Protein AF-A0A919PTC3-F1 (afdb_monomer)

Mean predicted aligned error: 7.3 Å

Sequence (74 aa):
MITRVRPVGVLVGYAVEAVDGPVGTIHRGTYDRGRLVVLSRNEVEVTLPVDAIQRIDHRGRTVYLGVSRESVAG

Solvent-accessible surface area (backbone atoms only — not comparable to full-atom values): 4256 Å² total; per-residue (Å²): 135,83,80,76,80,69,66,49,79,74,49,46,72,18,37,32,33,25,74,80,40,81,67,38,38,25,70,47,51,48,81,52,98,69,28,37,39,26,32,26,87,84,73,44,78,30,55,40,51,54,87,40,55,69,47,76,39,81,87,80,34,33,38,33,32,76,43,45,54,72,73,37,72,106

Organism: NCBI:txid685454

pLDDT: mean 74.5, std 14.0, range [34.75, 90.5]

Nearest PDB structures (foldseek):
  5n76-assembly3_F  TM=5.627E-01  e=3.191E-02  Rhodospirillum rubrum
  3a1p-assembly2_C  TM=6.861E-01  e=1.620E-01  Thermus thermophilus HB8
  5n76-assembly2_C  TM=5.154E-01  e=4.416E-02  Rhodospirillum rubrum
  6y8w-assembly1_B  TM=5.502E-01  e=6.112E-02  Rhodospirillum rubrum
  3rrm-assembly1_C  TM=7.329E-01  e=3.666E+00  Saccharomyces cerevisiae

Structure (mmCIF, N/CA/C/O backbone):
data_AF-A0A919PTC3-F1
#
_entry.id   AF-A0A919PTC3-F1
#
loop_
_atom_site.group_PDB
_atom_site.id
_atom_site.type_symbol
_atom_site.label_atom_id
_atom_site.label_alt_id
_atom_site.label_comp_id
_atom_site.label_asym_id
_atom_site.label_entity_id
_atom_site.label_seq_id
_atom_site.pdbx_PDB_ins_code
_atom_site.Cartn_x
_atom_site.Cartn_y
_atom_site.Cartn_z
_atom_site.occupancy
_atom_site.B_iso_or_equiv
_atom_site.auth_seq_id
_atom_site.auth_comp_id
_atom_site.auth_asym_id
_atom_site.auth_atom_id
_atom_site.pdbx_PDB_model_num
ATOM 1 N N . MET A 1 1 ? -11.861 -11.069 -18.091 1.00 34.75 1 MET A N 1
ATOM 2 C CA . MET A 1 1 ? -11.256 -9.748 -18.367 1.00 34.75 1 MET A CA 1
ATOM 3 C C . MET A 1 1 ? -10.119 -9.572 -17.367 1.00 34.75 1 MET A C 1
ATOM 5 O O . MET A 1 1 ? -10.396 -9.382 -16.195 1.00 34.75 1 MET A O 1
ATOM 9 N N . ILE A 1 2 ? -8.866 -9.808 -17.771 1.00 35.28 2 ILE A N 1
ATOM 10 C CA . ILE A 1 2 ? -7.718 -9.797 -16.847 1.00 35.28 2 ILE A CA 1
ATOM 11 C C . ILE A 1 2 ? -7.182 -8.366 -16.808 1.00 35.28 2 ILE A C 1
ATOM 13 O O . ILE A 1 2 ? -6.623 -7.883 -17.793 1.00 35.28 2 ILE A O 1
ATOM 17 N N . THR A 1 3 ? -7.409 -7.663 -15.700 1.00 38.88 3 THR A N 1
ATOM 18 C CA . THR A 1 3 ? -6.863 -6.323 -15.468 1.00 38.88 3 THR A CA 1
ATOM 19 C C . THR A 1 3 ? -5.340 -6.419 -15.471 1.00 38.88 3 THR A C 1
ATOM 21 O O . THR A 1 3 ? -4.751 -7.021 -14.578 1.00 38.88 3 THR A O 1
ATOM 24 N N . ARG A 1 4 ? -4.691 -5.857 -16.500 1.00 47.22 4 ARG A N 1
ATOM 25 C CA . ARG A 1 4 ? -3.229 -5.711 -16.552 1.00 47.22 4 ARG A CA 1
ATOM 26 C C . ARG A 1 4 ? -2.786 -4.927 -15.320 1.00 47.22 4 ARG A C 1
ATOM 28 O O . ARG A 1 4 ? -3.020 -3.721 -15.250 1.00 47.22 4 ARG A O 1
ATOM 35 N N . VAL A 1 5 ? -2.144 -5.608 -14.374 1.00 49.31 5 VAL A N 1
ATOM 36 C CA . VAL A 1 5 ? -1.441 -4.971 -13.259 1.00 49.31 5 VAL A CA 1
ATOM 37 C C . VAL A 1 5 ? -0.381 -4.065 -13.886 1.00 49.31 5 VAL A C 1
ATOM 39 O O . VAL A 1 5 ? 0.538 -4.537 -14.556 1.00 49.31 5 VAL A O 1
ATOM 42 N N . ARG A 1 6 ? -0.582 -2.746 -13.803 1.00 54.16 6 ARG A N 1
ATOM 43 C CA . ARG A 1 6 ? 0.356 -1.771 -14.371 1.00 54.16 6 ARG A CA 1
ATOM 44 C C . ARG A 1 6 ? 1.689 -1.867 -13.625 1.00 54.16 6 ARG A C 1
ATOM 46 O O . ARG A 1 6 ? 1.674 -2.116 -12.420 1.00 54.16 6 ARG A O 1
ATOM 53 N N . PRO A 1 7 ? 2.830 -1.676 -14.313 1.00 56.88 7 PRO A N 1
ATOM 54 C CA . PRO A 1 7 ? 4.133 -1.805 -13.684 1.00 56.88 7 PRO A CA 1
ATOM 55 C C . PRO A 1 7 ? 4.236 -0.839 -12.507 1.00 56.88 7 PRO A C 1
ATOM 57 O O . PRO A 1 7 ? 3.841 0.322 -12.601 1.00 56.88 7 PRO A O 1
ATOM 60 N N . VAL A 1 8 ? 4.775 -1.348 -11.407 1.00 58.47 8 VAL A N 1
ATOM 61 C CA . VAL A 1 8 ? 4.873 -0.704 -10.093 1.00 58.47 8 VAL A CA 1
ATOM 62 C C . VAL A 1 8 ? 5.422 0.728 -10.135 1.00 58.47 8 VAL A C 1
ATOM 64 O O . VAL A 1 8 ? 4.996 1.569 -9.347 1.00 58.47 8 VAL A O 1
ATOM 67 N N . GLY A 1 9 ? 6.281 1.051 -11.108 1.00 60.41 9 GLY A N 1
ATOM 68 C CA . GLY A 1 9 ? 6.773 2.415 -11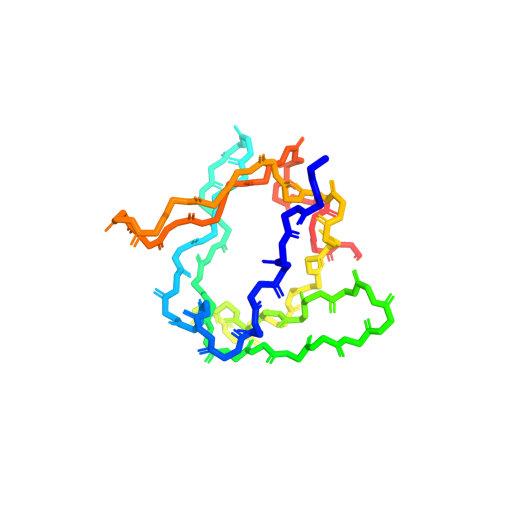.329 1.00 60.41 9 GLY A CA 1
ATOM 69 C C . GLY A 1 9 ? 5.674 3.461 -11.578 1.00 60.41 9 GLY A C 1
ATOM 70 O O . GLY A 1 9 ? 5.888 4.636 -11.309 1.00 60.41 9 GLY A O 1
ATOM 71 N N . VAL A 1 10 ? 4.483 3.054 -12.031 1.00 70.44 10 VAL A N 1
ATOM 72 C CA . VAL A 1 10 ? 3.332 3.950 -12.258 1.00 70.44 10 VAL A CA 1
ATOM 73 C C . VAL A 1 10 ? 2.629 4.338 -10.952 1.00 70.44 10 VAL A C 1
ATOM 75 O O . VAL A 1 10 ? 1.942 5.357 -10.911 1.00 70.44 10 VAL A O 1
ATOM 78 N N . LEU A 1 11 ? 2.778 3.533 -9.897 1.00 79.12 11 LEU A N 1
ATOM 79 C CA . LEU A 1 11 ? 2.114 3.753 -8.608 1.00 79.12 11 LEU A CA 1
ATOM 80 C C . LEU A 1 11 ? 2.978 4.551 -7.625 1.00 79.12 11 LEU A C 1
ATOM 82 O O . LEU A 1 11 ? 2.510 4.898 -6.546 1.00 79.12 11 LEU A O 1
ATOM 86 N N . VAL A 1 12 ? 4.221 4.875 -7.986 1.00 82.44 12 VAL A N 1
ATOM 87 C CA . VAL A 1 12 ? 5.060 5.768 -7.182 1.00 82.44 12 VAL A CA 1
ATOM 88 C C . VAL A 1 12 ? 4.351 7.116 -7.004 1.00 82.44 12 VAL A C 1
ATOM 90 O O . VAL A 1 12 ? 3.824 7.701 -7.950 1.00 82.44 12 VAL A O 1
ATOM 93 N N . GLY A 1 13 ? 4.311 7.592 -5.765 1.00 82.50 13 GLY A N 1
ATOM 94 C CA . GLY A 1 13 ? 3.594 8.783 -5.326 1.00 82.50 13 GLY A CA 1
ATOM 95 C C . GLY A 1 13 ? 2.129 8.547 -4.951 1.00 82.50 13 GLY A C 1
ATOM 96 O O . GLY A 1 13 ? 1.476 9.503 -4.541 1.00 82.50 13 GLY A O 1
ATOM 97 N N . TYR A 1 14 ? 1.594 7.326 -5.076 1.00 88.81 14 TYR A N 1
ATOM 98 C CA . TYR A 1 14 ? 0.214 7.045 -4.669 1.00 88.81 14 TYR A CA 1
ATOM 99 C C . TYR A 1 14 ? 0.110 6.930 -3.147 1.00 88.81 14 TYR A C 1
ATOM 101 O O . TYR A 1 14 ? 0.986 6.350 -2.504 1.00 88.81 14 TYR A O 1
ATOM 109 N N . ALA A 1 15 ? -0.972 7.446 -2.571 1.00 88.00 15 ALA A N 1
ATOM 110 C CA . ALA A 1 15 ? -1.340 7.171 -1.189 1.00 88.00 15 ALA A CA 1
ATOM 111 C C . ALA A 1 15 ? -1.799 5.713 -1.044 1.00 88.00 15 ALA A C 1
ATOM 113 O O . ALA A 1 15 ? -2.363 5.137 -1.971 1.00 88.00 15 ALA A O 1
ATOM 114 N N . VAL A 1 16 ? -1.567 5.120 0.119 1.00 86.50 16 VAL A N 1
ATOM 115 C CA . VAL A 1 16 ? -2.037 3.784 0.482 1.00 86.50 16 VAL A CA 1
ATOM 116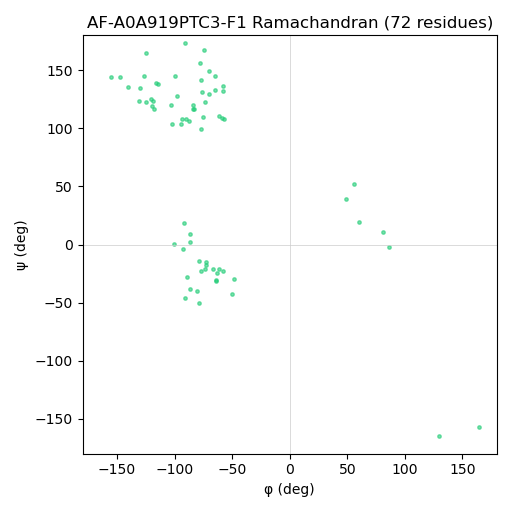 C C . VAL A 1 16 ? -2.955 3.928 1.683 1.00 86.50 16 VAL A C 1
ATOM 118 O O . VAL A 1 16 ? -2.555 4.471 2.717 1.00 86.50 16 VAL A O 1
ATOM 121 N N . GLU A 1 17 ? -4.178 3.441 1.537 1.00 88.94 17 GLU A N 1
ATOM 122 C CA . GLU A 1 17 ? -5.235 3.537 2.534 1.00 88.94 17 GLU A CA 1
ATOM 123 C C . GLU A 1 17 ? -5.764 2.136 2.838 1.00 88.94 17 GLU A C 1
ATOM 125 O O . GLU A 1 17 ? -6.166 1.400 1.940 1.00 88.94 17 GLU A O 1
ATOM 130 N N . ALA A 1 18 ? -5.703 1.751 4.104 1.00 88.81 18 ALA A N 1
ATOM 131 C CA . ALA A 1 18 ? -6.278 0.525 4.628 1.00 88.81 18 ALA A CA 1
ATOM 132 C C . ALA A 1 18 ? -7.713 0.769 5.105 1.00 88.81 18 ALA A C 1
ATOM 134 O O . ALA A 1 18 ? -8.177 1.910 5.163 1.00 88.81 18 ALA A O 1
ATOM 135 N N . VAL A 1 19 ? -8.414 -0.299 5.485 1.00 90.50 19 VAL A N 1
ATOM 136 C CA . VAL A 1 19 ? -9.806 -0.202 5.967 1.00 90.50 19 VAL A CA 1
ATOM 137 C C . VAL A 1 19 ? -9.940 0.621 7.255 1.00 90.50 19 VAL A C 1
ATOM 139 O O . VAL A 1 19 ? -11.002 1.173 7.526 1.00 90.50 19 VAL A O 1
ATOM 142 N N . ASP A 1 20 ? -8.864 0.704 8.038 1.00 89.88 20 ASP A N 1
ATOM 143 C CA . ASP A 1 20 ? -8.747 1.433 9.303 1.00 89.88 20 ASP A CA 1
ATOM 144 C C . ASP A 1 20 ? -8.037 2.793 9.155 1.00 89.88 20 ASP A C 1
ATOM 146 O O . ASP A 1 20 ? -7.879 3.517 10.140 1.00 89.88 20 ASP A O 1
ATOM 150 N N . GLY A 1 21 ? -7.629 3.167 7.936 1.00 86.31 21 GLY A N 1
ATOM 151 C CA . GLY A 1 21 ? -7.105 4.494 7.619 1.00 86.31 21 GLY A CA 1
ATOM 152 C C . GLY A 1 21 ? -5.767 4.508 6.866 1.00 86.31 21 GLY A C 1
ATOM 153 O O . GLY A 1 21 ? -5.339 3.509 6.285 1.00 86.31 21 GLY A O 1
ATOM 154 N N . PRO A 1 22 ? -5.078 5.663 6.827 1.00 86.50 22 PRO A N 1
ATOM 155 C CA . PRO A 1 22 ? -3.910 5.856 5.970 1.00 86.50 22 PRO A CA 1
ATOM 156 C C . PRO A 1 22 ? -2.699 5.042 6.446 1.00 86.50 22 PRO A C 1
ATOM 158 O O . PRO A 1 22 ? -2.290 5.138 7.606 1.00 86.50 22 PRO A O 1
ATOM 161 N N . VAL A 1 23 ? -2.089 4.289 5.526 1.00 82.38 23 VAL A N 1
ATOM 162 C CA . VAL A 1 23 ? -0.858 3.506 5.745 1.00 82.38 23 VAL A CA 1
ATOM 163 C C . VAL A 1 23 ? 0.376 4.347 5.409 1.00 82.38 23 VAL A C 1
ATOM 165 O O . VAL A 1 23 ? 1.346 4.375 6.167 1.00 82.38 23 VAL A O 1
ATOM 168 N N . GLY A 1 24 ? 0.350 5.044 4.268 1.00 82.31 24 GLY A N 1
ATOM 169 C CA . GLY A 1 24 ? 1.498 5.816 3.794 1.00 82.31 24 GLY A CA 1
ATOM 170 C C . GLY A 1 24 ? 1.411 6.220 2.324 1.00 82.31 24 GLY A C 1
ATOM 171 O O . GLY A 1 24 ? 0.331 6.290 1.747 1.00 82.31 24 GLY A O 1
ATOM 172 N N . THR A 1 25 ? 2.563 6.491 1.716 1.00 84.12 25 THR A N 1
ATOM 173 C CA . THR A 1 25 ? 2.703 6.843 0.294 1.00 84.12 25 THR A CA 1
ATOM 174 C C . THR A 1 25 ? 3.719 5.917 -0.346 1.00 84.12 25 THR A C 1
ATOM 176 O O . THR A 1 25 ? 4.699 5.562 0.297 1.00 84.12 25 THR A O 1
ATOM 179 N N . ILE A 1 26 ? 3.524 5.552 -1.610 1.00 80.94 26 ILE A N 1
ATOM 180 C CA . ILE A 1 26 ? 4.466 4.709 -2.338 1.00 80.94 26 ILE A CA 1
ATOM 181 C C . ILE A 1 26 ? 5.675 5.522 -2.788 1.00 80.94 26 ILE A C 1
ATOM 183 O O . ILE A 1 26 ? 5.612 6.198 -3.807 1.00 80.94 26 ILE A O 1
ATOM 187 N N . HIS A 1 27 ? 6.797 5.452 -2.071 1.00 75.00 27 HIS A N 1
ATOM 188 C CA . HIS A 1 27 ? 8.028 6.122 -2.518 1.00 75.00 27 HIS A CA 1
ATOM 189 C C . HIS A 1 27 ? 8.805 5.336 -3.572 1.00 75.00 27 HIS A C 1
ATOM 191 O O . HIS A 1 2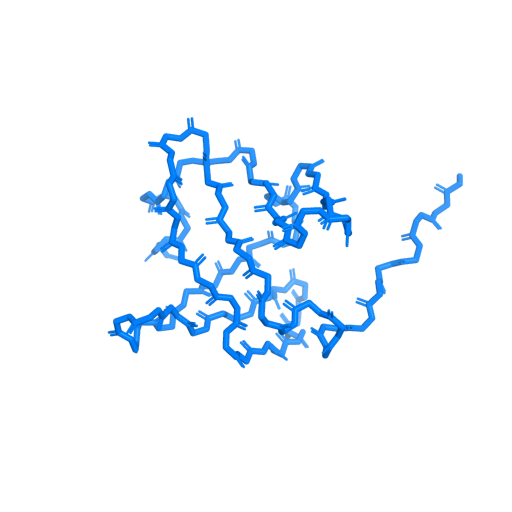7 ? 9.338 5.901 -4.526 1.00 75.00 27 HIS A O 1
ATOM 197 N N . ARG A 1 28 ? 8.871 4.020 -3.396 1.00 69.56 28 ARG A N 1
ATOM 198 C CA . ARG A 1 28 ? 9.515 3.083 -4.309 1.00 69.56 28 ARG A CA 1
ATOM 199 C C . ARG A 1 28 ? 8.730 1.791 -4.246 1.00 69.56 28 ARG A C 1
ATOM 201 O O . ARG A 1 28 ? 8.242 1.440 -3.176 1.00 69.56 28 ARG A O 1
ATOM 208 N N . GLY A 1 29 ? 8.618 1.111 -5.379 1.00 66.75 29 GLY A N 1
ATOM 209 C CA . GLY A 1 29 ? 8.062 -0.222 -5.389 1.00 66.75 29 GLY A CA 1
ATOM 210 C C . GLY A 1 29 ? 8.789 -1.150 -6.338 1.00 66.75 29 GLY A C 1
ATOM 211 O O . GLY A 1 29 ? 9.092 -0.792 -7.476 1.00 66.75 29 GLY A O 1
ATOM 212 N N . THR A 1 30 ? 9.039 -2.352 -5.841 1.00 66.44 30 THR A N 1
ATOM 213 C CA . THR A 1 30 ? 9.480 -3.502 -6.621 1.00 66.44 30 THR A CA 1
ATOM 214 C C . THR A 1 30 ? 8.388 -4.548 -6.534 1.00 66.44 30 THR A C 1
ATOM 216 O O . THR A 1 30 ? 7.792 -4.748 -5.476 1.00 66.44 30 THR A O 1
ATOM 219 N N . TYR A 1 31 ? 8.123 -5.194 -7.665 1.00 65.50 31 TYR A N 1
ATOM 220 C CA . TYR A 1 31 ? 7.312 -6.397 -7.687 1.00 65.50 31 TYR A CA 1
ATOM 221 C C . TYR A 1 31 ? 8.252 -7.576 -7.454 1.00 65.50 31 TYR A C 1
ATOM 223 O O . TYR A 1 31 ? 9.031 -7.916 -8.343 1.00 65.50 31 TYR A O 1
ATOM 231 N N . ASP A 1 32 ? 8.205 -8.170 -6.268 1.00 61.75 32 ASP A N 1
ATOM 232 C CA . ASP A 1 32 ? 8.917 -9.415 -5.984 1.00 61.75 32 ASP A CA 1
ATOM 233 C C . ASP A 1 32 ? 7.901 -10.479 -5.583 1.00 61.75 32 ASP A C 1
ATOM 235 O O . ASP A 1 32 ? 7.142 -10.298 -4.634 1.00 61.75 32 ASP A O 1
ATOM 239 N N . ARG A 1 33 ? 7.835 -11.575 -6.348 1.00 62.41 33 ARG A N 1
ATOM 240 C CA . ARG A 1 33 ? 7.008 -12.756 -6.028 1.00 62.41 33 ARG A CA 1
ATOM 241 C C . ARG A 1 33 ? 5.542 -12.446 -5.652 1.00 62.41 33 ARG A C 1
ATOM 243 O O . ARG A 1 33 ? 4.990 -13.070 -4.752 1.00 62.41 33 ARG A O 1
ATOM 250 N N . GLY A 1 34 ? 4.901 -11.488 -6.333 1.00 63.91 34 GLY A N 1
ATOM 251 C CA . GLY A 1 34 ? 3.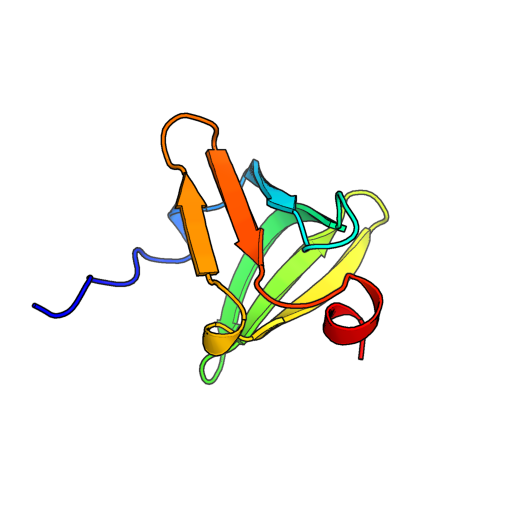503 -11.104 -6.061 1.00 63.91 34 GLY A CA 1
ATOM 252 C C . GLY A 1 34 ? 3.321 -10.144 -4.879 1.00 63.91 34 GLY A C 1
ATOM 253 O O . GLY A 1 34 ? 2.198 -9.905 -4.437 1.00 63.91 34 GLY A O 1
ATOM 254 N N . ARG A 1 35 ? 4.416 -9.581 -4.369 1.00 63.81 35 ARG A N 1
ATOM 255 C CA . ARG A 1 35 ? 4.427 -8.594 -3.295 1.00 63.81 35 ARG A CA 1
ATOM 256 C C . ARG A 1 35 ? 4.931 -7.261 -3.824 1.00 63.81 35 ARG A C 1
ATOM 258 O O . ARG A 1 35 ? 5.881 -7.200 -4.606 1.00 63.81 35 ARG A O 1
ATOM 265 N N . LEU A 1 36 ? 4.273 -6.197 -3.395 1.00 69.88 36 LEU A N 1
ATOM 266 C CA . LEU A 1 36 ? 4.642 -4.824 -3.672 1.00 69.88 36 LEU A CA 1
ATOM 267 C C . LEU A 1 36 ? 5.311 -4.263 -2.416 1.00 69.88 36 LEU A C 1
ATOM 269 O O . LEU A 1 36 ? 4.636 -3.950 -1.446 1.00 69.88 36 LEU A O 1
ATOM 273 N N . VAL A 1 37 ? 6.636 -4.146 -2.417 1.00 67.75 37 VAL A N 1
ATOM 274 C CA . VAL A 1 37 ? 7.350 -3.492 -1.307 1.00 67.75 37 VAL A CA 1
ATOM 275 C C . VAL A 1 37 ? 7.176 -1.985 -1.445 1.00 67.75 37 VAL A C 1
ATOM 277 O O . VAL A 1 37 ? 7.355 -1.455 -2.535 1.00 67.75 37 VAL A O 1
ATOM 280 N N . VAL A 1 38 ? 6.800 -1.300 -0.373 1.00 70.12 38 VAL A N 1
ATOM 281 C CA . VAL A 1 38 ? 6.467 0.122 -0.352 1.00 70.12 38 VAL A CA 1
ATOM 282 C C . VAL A 1 38 ? 7.212 0.807 0.776 1.00 70.12 38 VAL A C 1
ATOM 284 O O . VAL A 1 38 ? 7.039 0.456 1.933 1.00 70.12 38 VAL A O 1
ATOM 287 N N . LEU A 1 39 ? 7.987 1.840 0.462 1.00 67.00 39 LEU A N 1
ATOM 288 C CA . LEU A 1 39 ? 8.591 2.690 1.485 1.00 67.00 39 LEU A CA 1
ATOM 289 C C . LEU A 1 39 ? 7.597 3.774 1.924 1.00 67.00 39 LEU A C 1
ATOM 291 O O . LEU A 1 39 ? 7.216 4.615 1.109 1.00 67.00 39 LEU A O 1
ATOM 295 N N . SER A 1 40 ? 7.183 3.753 3.191 1.00 65.81 40 SER A N 1
ATOM 296 C CA . SER A 1 40 ? 6.323 4.774 3.799 1.00 65.81 40 SER A CA 1
ATOM 297 C C . SER A 1 40 ? 7.092 6.073 4.089 1.00 65.81 40 SER A C 1
ATOM 299 O O . SER A 1 40 ? 8.321 6.111 4.082 1.00 65.81 40 SER A O 1
ATOM 301 N N . ARG A 1 41 ? 6.366 7.156 4.399 1.00 57.09 41 ARG A N 1
ATOM 302 C CA . ARG A 1 41 ? 6.925 8.489 4.698 1.00 57.09 41 ARG A CA 1
ATOM 303 C C . ARG A 1 41 ? 7.843 8.508 5.930 1.00 57.09 41 ARG A C 1
ATOM 305 O O . ARG A 1 41 ? 8.671 9.400 6.043 1.00 57.09 41 ARG A O 1
ATOM 312 N N . ASN A 1 42 ? 7.711 7.520 6.814 1.00 65.44 42 ASN A N 1
ATOM 313 C CA . ASN A 1 42 ? 8.576 7.328 7.983 1.00 65.44 42 ASN A CA 1
ATOM 314 C C . ASN A 1 42 ? 9.772 6.399 7.694 1.00 65.44 42 ASN A C 1
ATOM 316 O O . ASN A 1 42 ? 10.315 5.816 8.624 1.00 65.44 42 ASN A O 1
ATOM 320 N N . GLU A 1 43 ? 10.115 6.184 6.419 1.00 66.69 43 GLU A N 1
ATOM 321 C CA . GLU A 1 43 ? 11.185 5.272 5.977 1.00 66.69 43 GLU A CA 1
ATOM 322 C C . GLU A 1 43 ? 10.978 3.802 6.385 1.00 66.69 43 GLU A C 1
ATOM 324 O O . GLU A 1 43 ? 11.900 2.994 6.361 1.00 66.69 43 GLU A O 1
ATOM 329 N N . VAL A 1 44 ? 9.741 3.428 6.716 1.00 68.12 44 VAL A N 1
ATOM 330 C CA . VAL A 1 44 ? 9.367 2.040 6.998 1.00 68.12 44 VAL A CA 1
ATOM 331 C C . VAL A 1 44 ? 9.072 1.337 5.680 1.00 68.12 44 VAL A C 1
ATOM 333 O O . VAL A 1 44 ? 8.170 1.754 4.948 1.00 68.12 44 VAL A O 1
ATOM 336 N N . GLU A 1 45 ? 9.811 0.272 5.381 1.00 72.00 45 GLU A N 1
ATOM 337 C CA . GLU A 1 45 ? 9.460 -0.644 4.297 1.00 72.00 45 GLU A CA 1
ATOM 338 C C . GLU A 1 45 ? 8.268 -1.507 4.714 1.00 72.00 45 GLU A C 1
ATOM 340 O O . GLU A 1 45 ? 8.289 -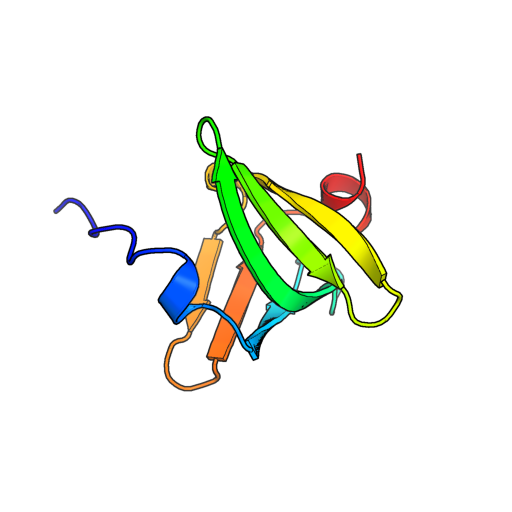2.205 5.723 1.00 72.00 45 GLU A O 1
ATOM 345 N N . VAL A 1 46 ? 7.211 -1.440 3.917 1.00 70.56 46 VAL A N 1
ATOM 346 C CA . VAL A 1 46 ? 5.946 -2.131 4.123 1.00 70.56 46 VAL A CA 1
ATOM 347 C C . VAL A 1 46 ? 5.704 -3.021 2.919 1.00 70.56 46 VAL A C 1
ATOM 349 O O . VAL A 1 46 ? 5.705 -2.555 1.781 1.00 70.56 46 VAL A O 1
ATOM 352 N N . THR A 1 47 ? 5.479 -4.308 3.142 1.00 75.06 47 THR A N 1
ATOM 353 C CA . THR A 1 47 ? 5.221 -5.239 2.045 1.00 75.06 47 THR A CA 1
ATOM 354 C C . THR A 1 47 ? 3.719 -5.359 1.822 1.00 75.06 47 THR A C 1
ATOM 356 O O . THR A 1 47 ? 3.015 -5.964 2.617 1.00 75.06 47 THR A O 1
ATOM 359 N N . LEU A 1 48 ? 3.215 -4.796 0.725 1.00 74.19 48 LEU A N 1
ATOM 360 C CA . LEU A 1 48 ? 1.819 -4.919 0.316 1.00 74.19 48 LEU A CA 1
ATOM 361 C C . LEU A 1 48 ? 1.611 -6.238 -0.447 1.00 74.19 48 LEU A C 1
ATOM 363 O O . LEU A 1 48 ? 2.156 -6.401 -1.546 1.00 74.19 48 LEU A O 1
ATOM 367 N N . PRO A 1 49 ? 0.799 -7.176 0.063 1.00 72.88 49 PRO A N 1
ATOM 368 C CA . PRO A 1 49 ? 0.333 -8.293 -0.742 1.00 72.88 49 PRO A CA 1
ATOM 369 C C . PRO A 1 49 ? -0.553 -7.744 -1.859 1.00 72.88 49 PRO A C 1
ATOM 371 O O . PRO A 1 49 ? -1.450 -6.940 -1.606 1.00 72.88 49 PRO A O 1
ATOM 374 N N . VAL A 1 50 ? -0.341 -8.177 -3.099 1.00 75.38 50 VAL A N 1
ATOM 375 C CA . VAL A 1 50 ? -1.173 -7.711 -4.220 1.00 75.38 50 VAL A CA 1
ATOM 376 C C . VAL A 1 50 ? -2.627 -8.149 -4.042 1.00 75.38 50 VAL A C 1
ATOM 378 O O . VAL A 1 50 ? -3.530 -7.401 -4.404 1.00 75.38 50 VAL A O 1
ATOM 381 N N . ASP A 1 51 ? -2.855 -9.291 -3.393 1.00 80.06 51 ASP A N 1
ATOM 382 C CA . ASP A 1 51 ? -4.191 -9.788 -3.045 1.00 80.06 51 ASP A CA 1
ATOM 383 C C . ASP A 1 51 ? -4.912 -8.912 -2.010 1.00 80.06 51 ASP A C 1
ATOM 385 O O . ASP A 1 51 ? -6.138 -8.932 -1.924 1.00 80.06 51 ASP A O 1
ATOM 389 N N . ALA A 1 52 ? -4.172 -8.107 -1.240 1.00 82.62 52 ALA A N 1
ATOM 390 C CA . ALA A 1 52 ? -4.761 -7.150 -0.312 1.00 82.62 52 ALA A CA 1
ATOM 391 C C . ALA A 1 52 ? -5.262 -5.883 -1.023 1.00 82.62 52 ALA A C 1
ATOM 393 O O . ALA A 1 52 ? -6.005 -5.108 -0.420 1.00 82.62 52 ALA A O 1
ATOM 394 N N . ILE A 1 53 ? -4.877 -5.650 -2.284 1.00 85.88 53 ILE A N 1
ATOM 395 C CA . ILE A 1 53 ? -5.319 -4.487 -3.056 1.00 85.88 53 ILE A CA 1
ATOM 396 C C . ILE A 1 53 ? -6.765 -4.705 -3.493 1.00 85.88 53 ILE A C 1
ATOM 398 O O . ILE A 1 53 ? -7.059 -5.495 -4.387 1.00 85.88 53 ILE A O 1
ATOM 402 N N . GLN A 1 54 ? -7.672 -3.938 -2.899 1.00 88.75 54 GLN A N 1
ATOM 403 C CA . GLN A 1 54 ? -9.091 -4.000 -3.225 1.00 88.75 54 GLN A CA 1
ATOM 404 C C . GLN A 1 54 ? -9.436 -3.082 -4.402 1.00 88.75 54 GLN A C 1
ATOM 406 O O . GLN A 1 54 ? -10.264 -3.423 -5.249 1.00 88.75 54 GLN A O 1
ATOM 411 N N . ARG A 1 55 ? -8.815 -1.897 -4.463 1.00 88.38 55 ARG A N 1
ATOM 412 C CA . ARG A 1 55 ? -9.098 -0.893 -5.496 1.00 88.38 55 ARG A CA 1
ATOM 413 C C . ARG A 1 55 ? -7.910 0.034 -5.717 1.00 88.38 55 ARG A C 1
ATOM 415 O O . ARG A 1 55 ? -7.247 0.436 -4.770 1.00 88.38 55 ARG A O 1
ATOM 422 N N . ILE A 1 56 ? -7.695 0.447 -6.964 1.00 87.69 56 ILE A N 1
ATOM 423 C CA . ILE A 1 56 ? -6.723 1.489 -7.317 1.00 87.69 56 ILE A CA 1
ATOM 424 C C . ILE A 1 56 ? -7.478 2.660 -7.948 1.00 87.69 56 ILE A C 1
ATOM 426 O O . ILE A 1 56 ? -8.087 2.512 -9.008 1.00 87.69 56 ILE A O 1
ATOM 430 N N . ASP A 1 57 ? -7.436 3.823 -7.302 1.00 89.38 57 ASP A N 1
ATOM 431 C CA . ASP A 1 57 ? -7.928 5.082 -7.850 1.00 89.38 57 ASP A CA 1
ATOM 432 C C . ASP A 1 57 ? -6.779 5.852 -8.510 1.00 89.38 57 ASP A C 1
ATOM 434 O O . ASP A 1 57 ? -5.951 6.488 -7.859 1.00 89.38 57 ASP A O 1
ATOM 438 N N . HIS A 1 58 ? -6.745 5.817 -9.839 1.00 86.75 58 HIS A N 1
ATOM 439 C CA . HIS A 1 58 ? -5.750 6.543 -10.625 1.00 86.75 58 HIS A CA 1
ATOM 440 C C . HIS A 1 58 ? -5.984 8.061 -10.682 1.00 86.75 58 HIS A 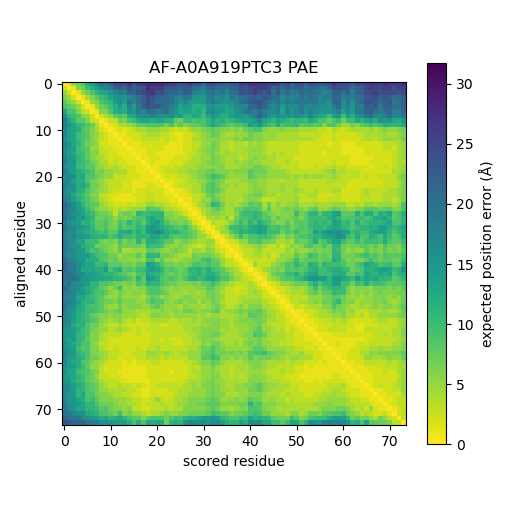C 1
ATOM 442 O O . HIS A 1 58 ? -5.039 8.794 -10.981 1.00 86.75 58 HIS A O 1
ATOM 448 N N . ARG A 1 59 ? -7.207 8.548 -10.419 1.00 87.81 59 ARG A N 1
ATOM 449 C CA . ARG A 1 59 ? -7.505 9.990 -10.378 1.00 87.81 59 ARG A CA 1
ATOM 450 C C . ARG A 1 59 ? -7.049 10.593 -9.056 1.00 87.81 59 ARG A C 1
ATOM 452 O O . ARG A 1 59 ? -6.322 11.581 -9.076 1.00 87.81 59 ARG A O 1
ATOM 459 N N . GLY A 1 60 ? -7.445 9.975 -7.944 1.00 88.94 60 GLY A N 1
ATOM 460 C CA . GLY A 1 60 ? -7.019 10.365 -6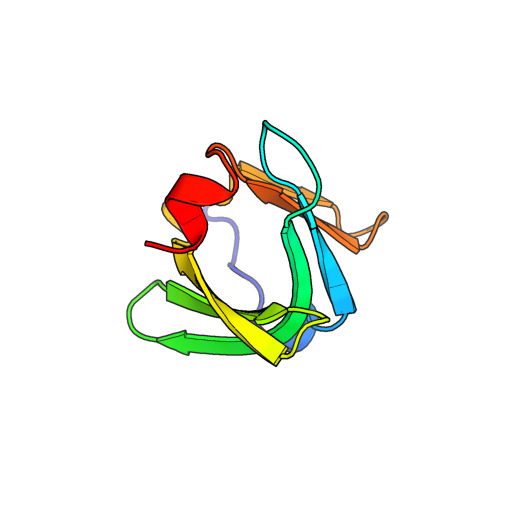.598 1.00 88.94 60 GLY A CA 1
ATOM 461 C C . GLY A 1 60 ? -5.569 9.997 -6.280 1.00 88.94 60 GLY A C 1
ATOM 462 O O . GLY A 1 60 ? -5.000 10.541 -5.341 1.00 88.94 60 GLY A O 1
ATOM 463 N N . ARG A 1 61 ? -4.958 9.120 -7.093 1.00 90.12 61 ARG A N 1
ATOM 464 C CA . ARG A 1 61 ? -3.648 8.503 -6.839 1.00 90.12 61 ARG A CA 1
ATOM 465 C C . ARG A 1 61 ? -3.636 7.786 -5.487 1.00 90.12 61 ARG A C 1
ATOM 467 O O . ARG A 1 61 ? -2.742 8.005 -4.678 1.00 90.12 61 ARG A O 1
ATOM 474 N N . THR A 1 62 ? -4.618 6.914 -5.266 1.00 90.06 62 THR A N 1
ATOM 475 C CA . THR A 1 62 ? -4.777 6.168 -4.009 1.00 90.06 62 THR A CA 1
ATOM 476 C C . THR A 1 62 ? -4.952 4.678 -4.275 1.00 90.06 62 THR A C 1
ATOM 478 O O . THR A 1 62 ? -5.718 4.271 -5.149 1.00 90.06 62 THR A O 1
ATOM 481 N N . VAL A 1 63 ? -4.245 3.850 -3.515 1.00 87.94 63 VAL A N 1
ATOM 482 C CA . VAL A 1 63 ? -4.403 2.396 -3.459 1.00 87.94 63 VAL A CA 1
ATOM 483 C C . VAL A 1 63 ? -5.155 2.059 -2.177 1.00 87.94 63 VAL A C 1
ATOM 485 O O . VAL A 1 63 ? -4.684 2.358 -1.085 1.00 87.94 63 VAL A O 1
ATOM 488 N N . TYR A 1 64 ? -6.315 1.431 -2.324 1.00 89.44 64 TYR A N 1
ATOM 489 C CA . TYR A 1 64 ? -7.156 0.987 -1.220 1.00 89.44 64 TYR A CA 1
ATOM 490 C C . TYR A 1 64 ? -6.922 -0.492 -0.946 1.00 89.44 64 TYR A C 1
ATOM 492 O O . TYR A 1 64 ? -7.018 -1.325 -1.859 1.00 89.44 64 TYR A O 1
ATOM 500 N N . LEU A 1 65 ? -6.646 -0.811 0.311 1.00 87.88 65 LEU A N 1
ATOM 501 C CA . LEU A 1 65 ? -6.451 -2.168 0.793 1.00 87.88 65 LEU A CA 1
ATOM 502 C C . LEU A 1 65 ? -7.723 -2.689 1.463 1.00 87.88 65 LEU A C 1
ATOM 504 O O . LEU A 1 65 ? -8.431 -1.948 2.137 1.00 87.88 65 LEU A O 1
ATOM 508 N N . GLY A 1 66 ? -7.977 -3.987 1.310 1.00 89.19 66 GLY A N 1
ATOM 509 C CA . GLY A 1 66 ? -9.063 -4.699 1.991 1.00 89.19 66 GLY A CA 1
ATOM 510 C C . GLY A 1 66 ? -8.695 -5.220 3.385 1.00 89.19 66 GLY A C 1
ATOM 511 O O . GLY A 1 66 ? -9.448 -6.002 3.953 1.00 89.19 66 GLY A O 1
ATOM 512 N N . VAL A 1 67 ? -7.534 -4.832 3.917 1.00 87.56 67 VAL A N 1
ATOM 513 C CA . VAL A 1 67 ? -7.003 -5.256 5.224 1.00 87.56 67 VAL A CA 1
ATOM 514 C C . VAL A 1 67 ? -6.680 -4.035 6.088 1.00 87.56 67 VAL A C 1
ATOM 516 O O . VAL A 1 67 ? -6.622 -2.922 5.563 1.00 87.56 67 VAL A O 1
ATOM 519 N N . SER A 1 68 ? -6.480 -4.233 7.396 1.00 87.06 68 SER A N 1
ATOM 520 C CA . SER A 1 68 ? -6.055 -3.184 8.336 1.00 87.06 68 SER A CA 1
ATOM 521 C C . SER A 1 68 ? -4.559 -2.891 8.228 1.00 87.06 68 SER A C 1
ATOM 523 O O . SER A 1 68 ? -3.789 -3.766 7.830 1.00 87.06 68 SER A O 1
ATOM 525 N N . ARG A 1 69 ? -4.126 -1.687 8.626 1.00 83.44 69 ARG A N 1
ATOM 526 C CA . ARG A 1 69 ? -2.712 -1.259 8.641 1.00 83.44 69 ARG A CA 1
ATOM 527 C C . ARG A 1 69 ? -1.788 -2.258 9.329 1.00 83.44 69 ARG A C 1
ATOM 529 O O . ARG A 1 69 ? -0.688 -2.501 8.842 1.00 83.44 69 ARG A O 1
ATOM 536 N N . GLU A 1 70 ? -2.218 -2.815 10.457 1.00 80.19 70 GLU A N 1
ATOM 537 C CA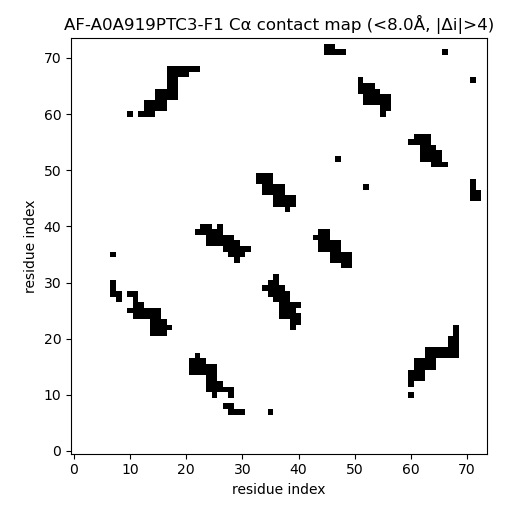 . GLU A 1 70 ? -1.418 -3.766 11.239 1.00 80.19 70 GLU A CA 1
ATOM 538 C C . GLU A 1 70 ? -1.144 -5.067 10.468 1.00 80.19 70 GLU A C 1
ATOM 540 O O . GLU A 1 70 ? -0.062 -5.632 10.581 1.00 80.19 70 GLU A O 1
ATOM 545 N N . SER A 1 71 ? -2.076 -5.482 9.603 1.00 79.44 71 SER A N 1
ATOM 546 C CA . SER A 1 71 ? -1.953 -6.679 8.765 1.00 79.44 71 SER A CA 1
ATOM 547 C C . SER A 1 71 ? -0.947 -6.491 7.628 1.00 79.44 71 SER A C 1
ATOM 549 O O . SER A 1 71 ? -0.507 -7.462 7.020 1.00 79.44 71 SER A O 1
ATOM 551 N N . VAL A 1 72 ? -0.605 -5.239 7.313 1.00 72.44 72 VAL A N 1
ATOM 552 C CA . VAL A 1 72 ? 0.328 -4.874 6.243 1.00 72.44 72 VAL A CA 1
ATOM 553 C C . VAL A 1 72 ? 1.779 -4.811 6.736 1.00 72.44 72 VAL A C 1
ATOM 555 O O . VAL A 1 72 ? 2.712 -5.008 5.963 1.00 72.44 72 VAL A O 1
ATOM 558 N N . ALA A 1 73 ? 1.978 -4.505 8.018 1.00 62.31 73 ALA A N 1
ATOM 559 C CA . ALA A 1 73 ? 3.299 -4.368 8.633 1.00 62.31 73 ALA A CA 1
ATOM 560 C C . ALA A 1 73 ? 3.878 -5.701 9.157 1.00 62.31 73 ALA A C 1
ATOM 562 O O . ALA A 1 73 ? 4.950 -5.689 9.761 1.00 62.31 73 ALA A O 1
ATOM 563 N N . GLY A 1 74 ? 3.149 -6.808 8.964 1.00 52.94 74 GLY A N 1
ATOM 564 C CA . GLY A 1 74 ? 3.518 -8.159 9.399 1.00 52.94 74 GLY A CA 1
ATOM 565 C C . GLY A 1 74 ? 4.476 -8.886 8.466 1.00 52.94 74 GLY A C 1
ATOM 566 O O . GLY A 1 74 ? 4.394 -8.684 7.232 1.00 52.94 74 GLY A O 1
#

Radius of gyration: 11.16 Å; Cα contacts (8 Å, |Δi|>4): 146; chains: 1; bounding box: 22×23×30 Å

Foldseek 3Di:
DDPPPPAPVLLQQAWEAEPAGTQAGANDWDDDPQWTFGQGPVRDT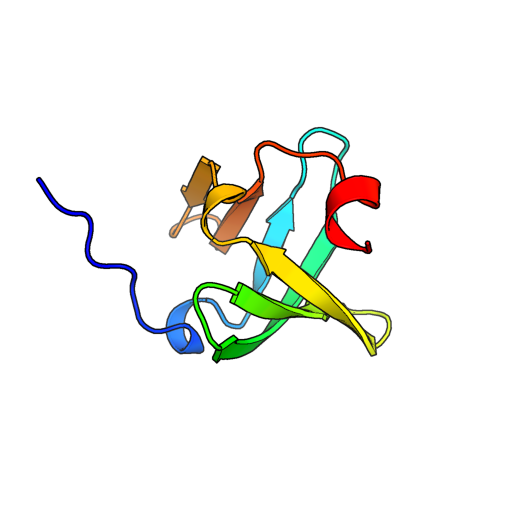WIHRNVQFPDQDPVNSYTYGDHDNVVGRD

Secondary structure (DSSP, 8-state):
-------GGGSTT-EEEETTEEEEE-S-EEEETTEEEEE-TTS-EEEEEGGGEEEEETTTTEEEESS-HHHH--